Protein AF-E3CDU6-F1 (afdb_monomer)

pLDDT: mean 85.95, std 11.94, range [47.31, 96.94]

Nearest PDB structures (foldseek):
  6kwh-assembly1_A  TM=4.890E-01  e=4.287E+00  Trichoderma reesei RUT C-30
  6kwg-assembly1_A  TM=4.866E-01  e=7.243E+00  Trichoderma reesei RUT C-30
  8yjj-assembly1_A  TM=4.357E-01  e=7.733E+00  Trichoderma longibrachiatum

Solvent-accessible surface area (backbone atoms only — not comparable to full-atom values): 7888 Å² total; per-residue (Å²): 133,85,73,92,48,78,54,43,48,64,50,100,85,67,52,40,29,28,47,51,78,45,59,50,35,49,82,78,54,45,86,42,75,50,75,52,71,44,47,45,52,100,85,68,46,69,46,90,45,70,63,57,34,37,54,49,52,51,52,51,51,52,53,48,50,53,37,36,56,52,27,60,71,61,35,72,84,39,72,37,32,37,36,56,47,39,64,75,48,49,50,58,51,49,58,73,74,47,57,71,68,60,42,61,71,47,44,64,57,54,48,53,50,35,75,76,39,29,83,43,31,53,71,71,69,49,72,65,60,53,51,54,54,64,75,72,110

Sequence (137 aa):
MSKKYKCVSRNKKGKIYYEVEFSVDPSTGDRKRFRVKSYKDQFGIDFKTEKQAFDEVCRIRTEYNAKISSASANRPQLDIPFSKFMEDVYLPYYKKTVQPVTYQTAYPQYKTFIEVFADKKLSEINVRECEDFRLSL

Structure (mmCIF, N/CA/C/O backbone):
data_AF-E3CDU6-F1
#
_entry.id   AF-E3CDU6-F1
#
loop_
_atom_site.group_PDB
_atom_site.id
_atom_site.type_symbol
_atom_site.label_atom_id
_atom_site.label_alt_id
_atom_site.label_comp_id
_atom_site.label_asym_id
_atom_site.label_entity_id
_atom_site.label_seq_id
_atom_site.pdbx_PDB_ins_code
_atom_site.Cartn_x
_atom_site.Cartn_y
_atom_site.Cartn_z
_atom_site.occupancy
_atom_site.B_iso_or_equiv
_atom_site.auth_seq_id
_atom_site.auth_comp_id
_atom_site.auth_asym_id
_atom_site.auth_atom_id
_atom_site.pdbx_PDB_model_num
ATOM 1 N N . MET A 1 1 ? -28.255 13.575 18.560 1.00 48.78 1 MET A N 1
ATOM 2 C CA . MET A 1 1 ? -27.210 13.523 19.607 1.00 48.78 1 MET A CA 1
ATOM 3 C C . MET A 1 1 ? -25.874 13.211 18.953 1.00 48.78 1 MET A C 1
ATOM 5 O O . MET A 1 1 ? -25.779 12.199 18.268 1.00 48.78 1 MET A O 1
ATOM 9 N N . SER A 1 2 ? -24.875 14.081 19.110 1.00 59.41 2 SER A N 1
ATOM 10 C CA . SER A 1 2 ? -23.513 13.816 18.627 1.00 59.41 2 SER A CA 1
ATOM 11 C C . SER A 1 2 ? -22.863 12.731 19.491 1.00 59.41 2 SER A C 1
ATOM 13 O O . SER A 1 2 ? -22.956 12.784 20.718 1.00 59.41 2 SER A O 1
ATOM 15 N N . LYS A 1 3 ? -22.238 11.723 18.872 1.00 72.56 3 LYS A N 1
ATOM 16 C CA . LYS A 1 3 ? -21.470 10.709 19.610 1.00 72.56 3 LYS A CA 1
ATOM 17 C C . LYS A 1 3 ? -20.177 11.355 20.107 1.00 72.56 3 LYS A C 1
ATOM 19 O O . LYS A 1 3 ? -19.394 11.835 19.295 1.00 72.56 3 LYS A O 1
ATOM 24 N N . LYS A 1 4 ? -19.934 11.322 21.421 1.00 84.56 4 LYS A N 1
ATOM 25 C CA . LY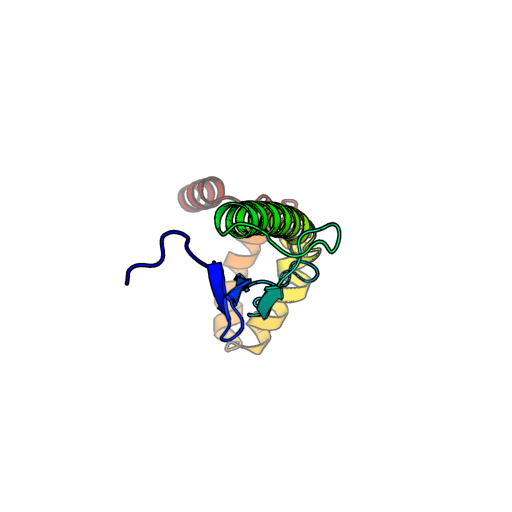S A 1 4 ? -18.715 11.886 22.030 1.00 84.56 4 LYS A CA 1
ATOM 26 C C . LYS A 1 4 ? -17.440 11.166 21.572 1.00 84.56 4 LYS A C 1
ATOM 28 O O . LYS A 1 4 ? -16.416 11.809 21.380 1.00 84.56 4 LYS A O 1
ATOM 33 N N . TYR A 1 5 ? -17.516 9.848 21.370 1.00 87.38 5 TYR A N 1
ATOM 34 C CA . TYR A 1 5 ? -16.390 9.013 20.950 1.00 87.38 5 TYR A CA 1
ATOM 35 C C . TYR A 1 5 ? -16.680 8.334 19.607 1.00 87.38 5 TYR A C 1
ATOM 37 O O . TYR A 1 5 ? -17.708 7.673 19.427 1.00 87.38 5 TYR A O 1
ATOM 45 N N . LYS A 1 6 ? -15.759 8.487 18.647 1.00 87.31 6 LYS A N 1
ATOM 46 C CA . LYS A 1 6 ? -15.837 7.823 17.337 1.00 87.31 6 LYS A CA 1
ATOM 47 C C . LYS A 1 6 ? -15.715 6.307 17.523 1.00 87.31 6 LYS A C 1
ATOM 49 O O . LYS A 1 6 ? -14.956 5.859 18.373 1.00 87.31 6 LYS A O 1
ATOM 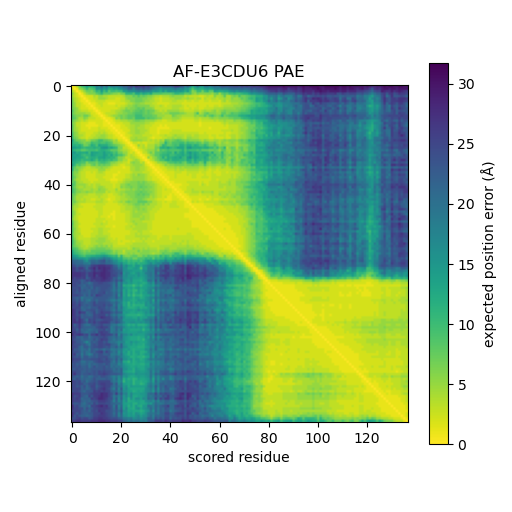54 N N . CYS A 1 7 ? -16.430 5.527 16.710 1.00 89.25 7 CYS A N 1
ATOM 55 C CA . CYS A 1 7 ? -16.412 4.055 16.743 1.00 89.25 7 CYS A CA 1
ATOM 56 C C . CYS A 1 7 ? -16.964 3.413 18.029 1.00 89.25 7 CYS A C 1
ATOM 58 O O . CYS A 1 7 ? -16.921 2.195 18.144 1.00 89.25 7 CYS A O 1
ATOM 60 N N . VAL A 1 8 ? -17.525 4.188 18.961 1.00 92.88 8 VAL A N 1
ATOM 61 C CA . VAL A 1 8 ? -18.162 3.676 20.183 1.00 92.88 8 VAL A CA 1
ATOM 62 C C . VAL A 1 8 ? -19.667 3.892 20.104 1.00 92.88 8 VAL A C 1
ATOM 64 O O . VAL A 1 8 ? -20.147 4.892 19.563 1.00 92.88 8 VAL A O 1
ATOM 67 N N . SER A 1 9 ? -20.453 2.926 20.571 1.00 91.75 9 SER A N 1
ATOM 68 C CA . SER A 1 9 ? -21.918 2.992 20.566 1.00 91.75 9 SER A CA 1
ATOM 69 C C . SER A 1 9 ? -22.524 2.147 21.686 1.00 91.75 9 SER A C 1
ATOM 71 O O . SER A 1 9 ? -21.867 1.282 22.257 1.00 91.75 9 SER A O 1
ATOM 73 N N . ARG A 1 10 ? -23.798 2.399 22.006 1.00 91.62 10 ARG A N 1
ATOM 74 C CA . ARG A 1 10 ? -24.581 1.580 22.942 1.00 91.62 10 ARG A CA 1
ATOM 75 C C . ARG A 1 10 ? -25.625 0.769 22.193 1.00 91.62 10 ARG A C 1
ATOM 77 O O . ARG A 1 10 ? -26.176 1.228 21.194 1.00 91.62 10 ARG A O 1
ATOM 84 N N . ASN A 1 11 ? -25.874 -0.455 22.644 1.00 90.38 11 ASN A N 1
ATOM 85 C CA . ASN A 1 11 ? -26.967 -1.268 22.118 1.00 90.38 11 ASN A CA 1
ATOM 86 C C . ASN A 1 11 ? -28.305 -0.888 22.783 1.00 90.38 11 ASN A C 1
ATOM 88 O O . ASN A 1 11 ? -28.345 -0.103 23.729 1.00 90.38 11 ASN A O 1
ATOM 92 N N . LYS A 1 12 ? -29.407 -1.499 22.327 1.00 88.00 12 LYS A N 1
ATOM 93 C CA . LYS A 1 12 ? -30.751 -1.289 22.902 1.00 88.00 12 LYS A CA 1
ATOM 94 C C . LYS A 1 12 ? -30.854 -1.657 24.394 1.00 88.00 12 LYS A C 1
ATOM 96 O O . LYS A 1 12 ? -31.729 -1.152 25.077 1.00 88.00 12 LYS A O 1
ATOM 101 N N . LYS A 1 13 ? -29.958 -2.517 24.897 1.00 88.06 13 LYS A N 1
ATOM 102 C CA . LYS A 1 13 ? -29.864 -2.940 26.307 1.00 88.06 13 LYS A CA 1
ATOM 103 C C . LYS A 1 13 ? -28.904 -2.062 27.133 1.00 88.06 13 LYS A C 1
ATOM 105 O O . LYS A 1 13 ? -28.545 -2.436 28.241 1.00 88.06 13 LYS A O 1
ATOM 110 N N . GLY A 1 14 ? -28.417 -0.948 26.580 1.00 86.44 14 GLY A N 1
ATOM 111 C CA . GLY A 1 14 ? -27.480 -0.039 27.245 1.00 86.44 14 GLY A CA 1
ATOM 112 C C . GLY A 1 14 ? -26.022 -0.511 27.309 1.00 86.44 14 GLY A C 1
ATOM 113 O O . GLY A 1 14 ? -25.177 0.246 27.781 1.00 86.44 14 GLY A O 1
ATOM 114 N N . LYS A 1 15 ? -25.687 -1.708 26.801 1.00 91.19 15 LYS A N 1
ATOM 115 C CA . LYS A 1 15 ? -24.301 -2.200 26.767 1.00 91.19 15 LYS A CA 1
ATOM 116 C C . LYS A 1 15 ? -23.470 -1.427 25.747 1.00 91.19 15 LYS A C 1
ATOM 118 O O . LYS A 1 15 ? -23.889 -1.258 24.597 1.00 91.19 15 LYS A O 1
ATOM 123 N N . ILE A 1 16 ? -22.286 -1.006 26.176 1.00 93.38 16 ILE A N 1
ATOM 124 C CA . ILE A 1 16 ? -21.309 -0.270 25.373 1.00 93.38 16 ILE A CA 1
ATOM 125 C C . ILE A 1 16 ? -20.534 -1.262 24.499 1.00 93.38 16 ILE A C 1
ATOM 127 O O . ILE A 1 16 ? -20.179 -2.350 24.946 1.00 93.38 16 ILE A O 1
ATOM 131 N N . TYR A 1 17 ? -20.291 -0.891 23.248 1.00 94.12 17 TYR A N 1
ATOM 132 C CA . TYR A 1 17 ? -19.437 -1.628 22.326 1.00 94.12 17 TYR A CA 1
ATOM 133 C C . TYR A 1 17 ? -18.626 -0.673 21.468 1.00 94.12 17 TYR A C 1
ATOM 135 O O . TYR A 1 17 ? -19.033 0.472 21.236 1.00 94.12 17 TYR A O 1
ATOM 143 N N . TYR A 1 18 ? -17.509 -1.176 20.958 1.00 94.12 18 TYR A N 1
ATOM 144 C CA . TYR A 1 18 ? -16.801 -0.529 19.870 1.00 94.12 18 TYR A CA 1
ATOM 145 C C . TYR A 1 18 ? -16.993 -1.285 18.561 1.00 94.12 18 TYR A C 1
ATOM 147 O O . TYR A 1 18 ? -17.284 -2.484 18.536 1.00 94.12 18 TYR A O 1
ATOM 155 N N . GLU A 1 19 ? -16.828 -0.558 17.465 1.00 93.75 19 GLU A N 1
ATOM 156 C CA . GLU A 1 19 ? -16.914 -1.097 16.124 1.00 93.75 19 GLU A CA 1
ATOM 157 C C . GLU A 1 19 ? -15.998 -0.327 15.172 1.00 93.75 19 GLU A C 1
ATOM 159 O O . GLU A 1 19 ? -16.149 0.882 14.970 1.00 93.75 19 GLU A O 1
ATOM 164 N N . VAL A 1 20 ? -15.019 -1.034 14.613 1.00 92.69 20 VAL A N 1
ATOM 165 C CA . VAL A 1 20 ? -13.966 -0.473 13.762 1.00 92.69 20 VAL A CA 1
ATOM 166 C C . VAL A 1 20 ? -13.827 -1.285 12.484 1.00 92.69 20 VAL A C 1
ATOM 168 O O . VAL A 1 20 ? -14.001 -2.501 12.488 1.00 92.69 20 VAL A O 1
ATOM 171 N N . GLU A 1 21 ? -13.518 -0.605 11.387 1.00 90.44 21 GLU A N 1
ATOM 172 C CA . GLU A 1 21 ? -13.278 -1.222 10.086 1.00 90.44 21 GLU A CA 1
ATOM 173 C C . GLU A 1 21 ? -11.807 -1.080 9.708 1.00 90.44 21 GLU A C 1
ATOM 175 O O . GLU A 1 21 ? -11.200 -0.022 9.888 1.00 90.44 21 GLU A O 1
ATOM 180 N N . PHE A 1 22 ? -11.262 -2.160 9.166 1.00 88.69 22 PHE A N 1
ATOM 181 C CA . PHE A 1 22 ? -9.890 -2.296 8.703 1.00 88.69 22 PHE A CA 1
ATOM 182 C C . PHE A 1 22 ? -9.906 -2.709 7.230 1.00 88.69 22 PHE A C 1
ATOM 184 O O . PHE A 1 22 ? -10.844 -3.373 6.798 1.00 88.69 22 PHE A O 1
ATOM 191 N N . SER A 1 23 ? -8.923 -2.271 6.437 1.00 77.31 23 SER A N 1
ATOM 192 C CA . SER A 1 23 ? -8.932 -2.426 4.964 1.00 77.31 23 SER A CA 1
ATOM 193 C C . SER A 1 23 ? -7.861 -3.363 4.408 1.00 77.31 23 SER A C 1
ATOM 195 O O . SER A 1 23 ? -7.839 -3.614 3.203 1.00 77.31 23 SER A O 1
ATOM 197 N N . VAL A 1 24 ? -6.966 -3.845 5.264 1.00 78.00 24 VAL A N 1
ATOM 198 C CA . VAL A 1 24 ? -5.842 -4.711 4.908 1.00 78.00 24 VAL A CA 1
ATOM 199 C C . VAL A 1 24 ? -5.793 -5.879 5.885 1.00 78.00 24 VAL A C 1
ATOM 201 O O . VAL A 1 24 ? -5.938 -5.683 7.091 1.00 78.00 24 VAL A O 1
ATOM 204 N N . ASP A 1 25 ? -5.600 -7.090 5.388 1.00 73.88 25 ASP A N 1
ATOM 205 C CA . ASP A 1 25 ? -5.393 -8.247 6.246 1.00 73.88 25 ASP A CA 1
ATOM 206 C C . ASP A 1 25 ? -4.002 -8.148 6.903 1.00 73.88 25 ASP A C 1
ATOM 208 O O . ASP A 1 25 ? -3.005 -8.074 6.183 1.00 73.88 25 ASP A O 1
ATOM 212 N N . PRO A 1 26 ? -3.896 -8.110 8.242 1.00 66.12 26 PRO A N 1
ATOM 213 C CA . PRO A 1 26 ? -2.614 -7.956 8.918 1.00 66.12 26 PRO A CA 1
ATOM 214 C C . PRO A 1 26 ? -1.730 -9.211 8.842 1.00 66.12 26 PRO A C 1
ATOM 216 O O . PRO A 1 26 ? -0.562 -9.118 9.198 1.00 66.12 26 PRO A O 1
ATOM 219 N N . SER A 1 27 ? -2.244 -10.367 8.406 1.00 66.19 27 SER A N 1
ATOM 220 C CA . SER A 1 27 ? -1.448 -11.592 8.237 1.00 66.19 27 SER A CA 1
ATOM 221 C C . SER A 1 27 ? -0.914 -11.758 6.813 1.00 66.19 27 SER A C 1
ATOM 223 O O . SER A 1 27 ? 0.221 -12.188 6.640 1.00 66.19 27 SER A O 1
ATOM 225 N N . THR A 1 28 ? -1.710 -11.407 5.798 1.00 64.44 28 THR A N 1
ATOM 226 C CA . THR A 1 28 ? -1.341 -11.581 4.375 1.00 64.44 28 THR A CA 1
ATOM 227 C C . THR A 1 28 ? -0.891 -10.273 3.715 1.00 64.44 28 THR A C 1
ATOM 229 O O . THR A 1 28 ? -0.204 -10.279 2.700 1.00 64.44 28 THR A O 1
ATOM 232 N N . GLY A 1 29 ? -1.276 -9.122 4.270 1.00 62.00 29 GLY A N 1
ATOM 233 C CA . GLY A 1 29 ? -1.042 -7.809 3.666 1.00 62.00 29 GLY A CA 1
ATOM 234 C C . GLY A 1 29 ? -1.960 -7.498 2.478 1.00 62.00 29 GLY A C 1
ATOM 235 O O . GLY A 1 29 ? -1.784 -6.457 1.836 1.00 62.00 29 GLY A O 1
ATOM 236 N N . ASP A 1 30 ? -2.930 -8.363 2.178 1.00 67.12 30 ASP A N 1
ATOM 237 C CA . ASP A 1 30 ? -3.895 -8.189 1.093 1.00 67.12 30 ASP A CA 1
ATOM 238 C C . ASP A 1 30 ? -4.968 -7.160 1.445 1.00 67.12 30 ASP A C 1
ATOM 240 O O . ASP A 1 30 ? -5.386 -7.019 2.595 1.00 67.12 30 ASP A O 1
ATOM 244 N N . ARG A 1 31 ? -5.465 -6.436 0.438 1.00 71.12 31 ARG A N 1
ATOM 245 C CA . ARG A 1 31 ? -6.532 -5.440 0.616 1.00 71.12 31 ARG A CA 1
ATOM 246 C C . ARG A 1 31 ? -7.880 -6.131 0.823 1.00 71.12 31 ARG A C 1
ATOM 248 O O . ARG A 1 31 ? -8.655 -6.295 -0.116 1.00 71.12 31 ARG A O 1
ATOM 255 N N . LYS A 1 32 ? -8.170 -6.512 2.066 1.00 78.56 32 LYS A N 1
ATOM 256 C CA . LYS A 1 32 ? -9.442 -7.102 2.488 1.00 78.56 32 LYS A CA 1
ATOM 257 C C . LYS A 1 32 ? -10.076 -6.253 3.580 1.00 78.56 32 LYS A C 1
ATOM 259 O O . LYS A 1 32 ? -9.480 -6.023 4.630 1.00 78.56 32 LYS A O 1
ATOM 264 N N . ARG A 1 33 ? -11.306 -5.793 3.337 1.00 80.69 33 ARG A N 1
ATOM 265 C CA . ARG A 1 33 ? -12.071 -5.046 4.339 1.00 80.69 33 ARG A CA 1
ATOM 266 C C . ARG A 1 33 ? -12.724 -6.002 5.327 1.00 80.69 33 ARG A C 1
ATOM 268 O O . ARG A 1 33 ? -13.442 -6.910 4.915 1.00 80.69 33 ARG A O 1
ATOM 275 N N . PHE A 1 34 ? -12.514 -5.774 6.616 1.00 83.88 34 PHE A N 1
ATOM 276 C CA . PHE A 1 34 ? -13.205 -6.499 7.676 1.00 83.88 34 PHE A CA 1
ATOM 277 C C . PHE A 1 34 ? -13.550 -5.570 8.837 1.00 83.88 34 PHE A C 1
ATOM 279 O O . PHE A 1 34 ? -12.909 -4.541 9.060 1.00 83.88 34 PHE A O 1
ATOM 286 N N . ARG A 1 35 ? -14.603 -5.933 9.569 1.00 89.62 35 ARG A N 1
ATOM 287 C CA . ARG A 1 35 ? -15.153 -5.147 10.673 1.00 89.62 35 ARG A CA 1
ATOM 288 C C . ARG A 1 35 ? -14.976 -5.910 11.972 1.00 89.62 35 ARG A C 1
ATOM 290 O O . ARG A 1 35 ? -15.371 -7.069 12.067 1.00 89.62 35 ARG A O 1
ATOM 297 N N . VAL A 1 36 ? -14.408 -5.249 12.970 1.00 90.62 36 VAL A N 1
ATOM 298 C CA . VAL A 1 36 ? -14.232 -5.791 14.316 1.00 90.62 36 VAL A CA 1
ATOM 299 C C . VAL A 1 36 ? -15.222 -5.102 15.234 1.00 90.62 36 VAL A C 1
ATOM 301 O O . VAL A 1 36 ? -15.251 -3.873 15.330 1.00 90.62 36 VAL A O 1
ATOM 304 N N . LYS A 1 37 ? -16.035 -5.909 15.911 1.00 93.94 37 LYS A N 1
ATOM 305 C CA . LYS A 1 37 ? -17.022 -5.458 16.884 1.00 93.94 37 LYS A CA 1
ATOM 306 C C . LYS A 1 37 ? -16.858 -6.254 18.168 1.00 93.94 37 LYS A C 1
ATOM 308 O O . LYS A 1 37 ? -16.905 -7.480 18.128 1.00 93.94 37 LYS A O 1
ATOM 313 N N . SER A 1 38 ? -16.730 -5.567 19.298 1.00 93.06 38 SER A N 1
ATOM 314 C CA . SER A 1 38 ? -16.675 -6.217 20.608 1.00 93.06 38 SER A CA 1
ATOM 315 C C . SER A 1 38 ? -17.359 -5.380 21.683 1.00 93.06 38 SER A C 1
ATOM 317 O O . SER A 1 38 ? -17.384 -4.149 21.640 1.00 93.06 38 SER A O 1
ATOM 319 N N . TYR A 1 39 ? -17.909 -6.088 22.663 1.00 93.44 39 TYR A N 1
ATOM 320 C CA . TYR A 1 39 ? -18.474 -5.543 23.900 1.00 93.44 39 TYR A CA 1
ATOM 321 C C . TYR A 1 39 ? -17.481 -5.616 25.068 1.00 93.44 39 TYR A C 1
ATOM 323 O O . TYR A 1 39 ? -17.798 -5.178 26.173 1.00 93.44 39 TYR A O 1
ATOM 331 N N . LYS A 1 40 ? -16.313 -6.215 24.815 1.00 93.38 40 LYS A N 1
ATOM 332 C CA . LYS A 1 40 ? -15.321 -6.608 25.806 1.00 93.38 40 LYS A CA 1
ATOM 333 C C . LYS A 1 40 ? -13.950 -6.042 25.467 1.00 93.38 40 LYS A C 1
ATOM 335 O O . LYS A 1 40 ? -13.628 -5.884 24.284 1.00 93.38 40 LYS A O 1
ATOM 340 N N . ASP A 1 41 ? -13.172 -5.780 26.506 1.00 90.50 41 ASP A N 1
ATOM 341 C CA . ASP A 1 41 ? -11.755 -5.445 26.409 1.00 90.50 41 ASP A CA 1
ATOM 342 C C . ASP A 1 41 ? -10.881 -6.683 26.121 1.00 90.50 41 ASP A C 1
ATOM 344 O O . ASP A 1 41 ? -11.376 -7.808 25.989 1.00 90.50 41 ASP A O 1
ATOM 348 N N . GLN A 1 42 ? -9.565 -6.472 26.044 1.00 88.31 42 GLN A N 1
ATOM 349 C CA . GLN A 1 42 ? -8.559 -7.523 25.857 1.00 88.31 42 GLN A CA 1
ATOM 350 C C . GLN A 1 42 ? -8.577 -8.636 26.916 1.00 88.31 42 GLN A C 1
ATOM 352 O O . GLN A 1 42 ? -8.082 -9.727 26.649 1.00 88.31 42 GLN A O 1
ATOM 357 N N . PHE A 1 43 ? -9.137 -8.378 28.101 1.00 89.75 43 PHE A N 1
ATOM 358 C CA . PHE A 1 43 ? -9.234 -9.335 29.205 1.00 89.75 43 PHE A CA 1
ATOM 359 C C . PHE A 1 43 ? -10.613 -10.011 29.279 1.00 89.75 43 PHE A C 1
ATOM 361 O O . PHE A 1 43 ? -10.867 -10.813 30.176 1.00 89.75 43 PHE A O 1
ATOM 368 N N . GLY A 1 44 ? -11.522 -9.705 28.348 1.00 89.81 44 GLY A N 1
ATOM 369 C CA . GLY A 1 44 ? -12.871 -10.269 28.306 1.00 89.81 44 GLY A CA 1
ATOM 370 C C . GLY A 1 44 ? -13.888 -9.558 29.209 1.00 89.81 44 GLY A C 1
ATOM 371 O O . GLY A 1 44 ? -15.013 -10.053 29.376 1.00 89.81 44 GLY A O 1
ATOM 372 N N . ILE A 1 45 ? -13.537 -8.400 29.769 1.00 91.00 45 ILE A N 1
ATOM 373 C CA . ILE A 1 45 ? -14.371 -7.620 30.687 1.00 91.00 45 ILE A CA 1
ATOM 374 C C . ILE A 1 45 ? -15.279 -6.679 29.889 1.00 91.00 45 ILE A C 1
ATOM 376 O O . ILE A 1 45 ? -14.844 -6.020 28.946 1.00 91.00 45 ILE A O 1
ATOM 380 N N . ASP A 1 46 ? -16.560 -6.611 30.266 1.00 91.94 46 ASP A N 1
ATOM 381 C CA . ASP A 1 46 ? -17.532 -5.702 29.646 1.00 91.94 46 ASP A CA 1
ATOM 382 C C . ASP A 1 46 ? -17.178 -4.228 29.950 1.00 91.94 46 ASP A C 1
ATOM 384 O O . ASP A 1 46 ? -16.843 -3.867 31.083 1.00 91.94 46 ASP A O 1
ATOM 388 N N . PHE A 1 47 ? -17.316 -3.345 28.955 1.00 93.25 47 PHE A N 1
ATOM 389 C CA . PHE A 1 47 ? -17.023 -1.918 29.126 1.00 93.25 47 PHE A CA 1
ATOM 390 C C . PHE A 1 47 ? -17.991 -1.228 30.094 1.00 93.25 47 PHE A C 1
ATOM 392 O O . PHE A 1 47 ? -19.209 -1.254 29.903 1.00 93.25 47 PHE A O 1
ATOM 399 N N . LYS A 1 48 ? -17.441 -0.515 31.085 1.00 91.12 48 LYS A N 1
ATOM 400 C CA . LYS A 1 48 ? -18.224 0.301 32.030 1.00 91.12 48 LYS A CA 1
ATOM 401 C C . LYS A 1 48 ? -18.440 1.724 31.523 1.00 91.12 48 LYS A C 1
ATOM 403 O O . LYS A 1 48 ? -19.438 2.357 31.856 1.00 91.12 48 LYS A O 1
ATOM 408 N N . THR A 1 49 ? -17.506 2.237 30.722 1.00 92.38 49 THR A N 1
ATOM 409 C CA . THR A 1 49 ? -17.553 3.606 30.192 1.00 92.38 49 THR A CA 1
ATOM 410 C C . THR A 1 49 ? -17.244 3.648 28.700 1.00 92.38 49 THR A C 1
ATOM 412 O O . THR A 1 49 ? -16.534 2.800 28.164 1.00 92.38 49 THR A O 1
ATOM 415 N N . GLU A 1 50 ? -17.759 4.670 28.014 1.00 90.94 50 GLU A N 1
ATOM 416 C CA . GLU A 1 50 ? -17.483 4.877 26.585 1.00 90.94 50 GLU A CA 1
ATOM 417 C C . GLU A 1 50 ? -16.015 5.228 26.334 1.00 90.94 50 GLU A C 1
ATOM 419 O O . GLU A 1 50 ? -15.476 4.874 25.289 1.00 90.94 50 GLU A O 1
ATOM 424 N N . LYS A 1 51 ? -15.359 5.862 27.316 1.00 92.75 51 LYS A N 1
ATOM 425 C CA . LYS A 1 51 ? -13.923 6.138 27.279 1.00 92.75 51 LYS A CA 1
ATOM 426 C C . LYS A 1 51 ? -13.114 4.840 27.237 1.00 92.75 51 LYS A C 1
ATOM 428 O O . LYS A 1 51 ? -12.263 4.716 26.375 1.00 92.75 51 LYS A O 1
ATOM 433 N N . GLN A 1 52 ? -13.436 3.851 28.077 1.00 92.38 52 GLN A N 1
ATOM 434 C CA . GLN A 1 52 ? -12.758 2.545 28.049 1.00 92.38 52 GLN A CA 1
ATOM 435 C C . GLN A 1 52 ? -12.888 1.852 26.689 1.00 92.38 52 GLN A C 1
ATOM 437 O O . GLN A 1 52 ? -11.908 1.340 26.161 1.00 92.38 52 GLN A O 1
ATOM 442 N N . ALA A 1 53 ? -14.083 1.878 26.093 1.00 93.75 53 ALA A N 1
ATOM 443 C CA . ALA A 1 53 ? -14.284 1.325 24.756 1.00 93.75 53 ALA A CA 1
ATOM 444 C C . ALA A 1 53 ? -13.482 2.089 23.686 1.00 93.75 53 ALA A C 1
ATOM 446 O O . ALA A 1 53 ? -12.998 1.487 22.732 1.00 93.75 53 ALA A O 1
ATOM 447 N N . PHE A 1 54 ? -13.329 3.408 23.832 1.00 93.38 54 PHE A N 1
ATOM 448 C CA . PHE A 1 54 ? -12.527 4.228 22.925 1.00 93.38 54 PHE A CA 1
ATOM 449 C C . PHE A 1 54 ? -11.018 3.995 23.089 1.00 93.38 54 PHE A C 1
ATOM 451 O O . PHE A 1 54 ? -10.311 3.870 22.091 1.00 93.38 54 PHE A O 1
ATOM 458 N N . ASP A 1 55 ? -10.530 3.891 24.323 1.00 93.06 55 ASP A N 1
ATOM 459 C CA . ASP A 1 55 ? -9.129 3.580 24.619 1.00 93.06 55 ASP A CA 1
ATOM 460 C C . ASP A 1 55 ? -8.757 2.207 24.024 1.00 93.06 55 ASP A C 1
ATOM 462 O O . ASP A 1 55 ? -7.697 2.051 23.414 1.00 93.06 55 ASP A O 1
ATOM 466 N N . GLU A 1 56 ? -9.684 1.246 24.072 1.00 93.50 56 GLU A N 1
ATOM 467 C CA . GLU A 1 56 ? -9.519 -0.063 23.439 1.00 93.50 56 GLU A CA 1
ATOM 468 C C . GLU A 1 56 ? -9.481 0.013 21.903 1.00 93.50 56 GLU A C 1
ATOM 470 O O . GLU A 1 56 ? -8.666 -0.651 21.262 1.00 93.50 56 GLU A O 1
ATOM 475 N N . VAL A 1 57 ? -10.291 0.881 21.286 1.00 93.25 57 VAL A N 1
ATOM 476 C CA . VAL A 1 57 ? -10.196 1.170 19.842 1.00 93.25 57 VAL A CA 1
ATOM 477 C C . VAL A 1 57 ? -8.817 1.709 19.472 1.00 93.25 57 VAL A C 1
ATOM 479 O O . VAL A 1 57 ? -8.257 1.307 18.449 1.00 93.25 57 VAL A O 1
ATOM 482 N N . CYS A 1 58 ? -8.267 2.617 20.279 1.00 92.06 58 CYS A N 1
ATOM 483 C CA . CYS A 1 58 ? -6.927 3.156 20.066 1.00 92.06 58 CYS A CA 1
ATOM 484 C C . CYS A 1 58 ? -5.867 2.053 20.168 1.00 92.06 58 CYS A C 1
ATOM 486 O O . CYS A 1 58 ? -5.039 1.940 19.266 1.00 92.06 58 CYS A O 1
ATOM 488 N N . ARG A 1 59 ? -5.943 1.191 21.193 1.00 93.56 59 ARG A N 1
ATOM 489 C CA . ARG A 1 59 ? -5.046 0.035 21.363 1.00 93.56 59 ARG A CA 1
ATOM 490 C C . ARG A 1 59 ? -5.059 -0.876 20.135 1.00 93.56 59 ARG A C 1
ATOM 492 O O . ARG A 1 59 ? -4.005 -1.144 19.564 1.00 93.56 59 ARG A O 1
ATOM 499 N N . ILE A 1 60 ? -6.247 -1.287 19.685 1.00 92.06 60 ILE A N 1
ATOM 500 C CA . ILE A 1 60 ? -6.409 -2.197 18.540 1.00 92.06 60 ILE A CA 1
ATOM 501 C C . ILE A 1 60 ? -5.893 -1.559 17.251 1.00 92.06 60 ILE A C 1
ATOM 503 O O . ILE A 1 60 ? -5.266 -2.240 16.448 1.00 92.06 60 ILE A O 1
ATOM 507 N N . ARG A 1 61 ? -6.113 -0.256 17.040 1.00 90.25 61 ARG A N 1
ATOM 508 C CA . ARG A 1 61 ? -5.553 0.451 15.877 1.00 90.25 61 ARG A CA 1
ATOM 509 C C . ARG A 1 61 ? -4.033 0.479 15.896 1.00 90.25 61 ARG A C 1
ATOM 511 O O . ARG A 1 61 ? -3.426 0.253 14.855 1.00 90.25 61 ARG A O 1
ATOM 518 N N . THR A 1 62 ? -3.429 0.745 17.048 1.00 87.56 62 THR A N 1
ATOM 519 C CA . THR A 1 62 ? -1.970 0.735 17.192 1.00 87.56 62 THR A CA 1
ATOM 520 C C . THR A 1 62 ? -1.409 -0.660 16.933 1.00 87.56 62 THR A C 1
ATOM 522 O O . THR A 1 62 ? -0.479 -0.800 16.145 1.00 87.56 62 THR A O 1
ATOM 525 N N . GLU A 1 63 ? -2.010 -1.698 17.521 1.00 87.44 63 GLU A N 1
ATOM 526 C CA . GLU A 1 63 ? -1.602 -3.091 17.314 1.00 87.44 63 GLU A CA 1
ATOM 527 C C . GLU A 1 63 ? -1.761 -3.517 15.847 1.00 87.44 63 GLU A C 1
ATOM 529 O O . GLU A 1 63 ? -0.865 -4.123 15.265 1.00 87.44 63 GLU A O 1
ATOM 534 N N . TYR A 1 64 ? -2.880 -3.154 15.221 1.00 86.69 64 TYR A N 1
ATOM 535 C CA . TYR A 1 64 ? -3.141 -3.414 13.811 1.00 86.69 64 TYR A CA 1
ATOM 536 C C . TYR A 1 64 ? -2.133 -2.709 12.900 1.00 86.69 64 TYR A C 1
ATOM 538 O O . TYR A 1 64 ? -1.578 -3.341 12.007 1.00 86.69 64 TYR A O 1
ATOM 546 N N . ASN A 1 65 ? -1.845 -1.428 13.143 1.00 82.12 65 ASN A N 1
ATOM 547 C CA . ASN A 1 65 ? -0.854 -0.685 12.369 1.00 82.12 65 ASN A CA 1
ATOM 548 C C . ASN A 1 65 ? 0.550 -1.273 12.544 1.00 82.12 65 ASN A C 1
ATOM 550 O O . ASN A 1 65 ? 1.266 -1.406 11.561 1.00 82.12 65 ASN A O 1
ATOM 554 N N . ALA A 1 66 ? 0.926 -1.684 13.759 1.00 80.69 66 ALA A N 1
ATOM 555 C CA . ALA A 1 66 ? 2.198 -2.361 14.001 1.00 80.69 66 ALA A CA 1
ATOM 556 C C . ALA A 1 66 ? 2.290 -3.692 13.235 1.00 80.69 66 ALA A C 1
ATOM 558 O O . ALA A 1 66 ? 3.315 -3.964 12.611 1.00 80.69 66 ALA A O 1
ATOM 559 N N . LYS A 1 67 ? 1.205 -4.484 13.219 1.00 79.12 67 LYS A N 1
ATOM 560 C CA . LYS A 1 67 ? 1.115 -5.726 12.435 1.00 7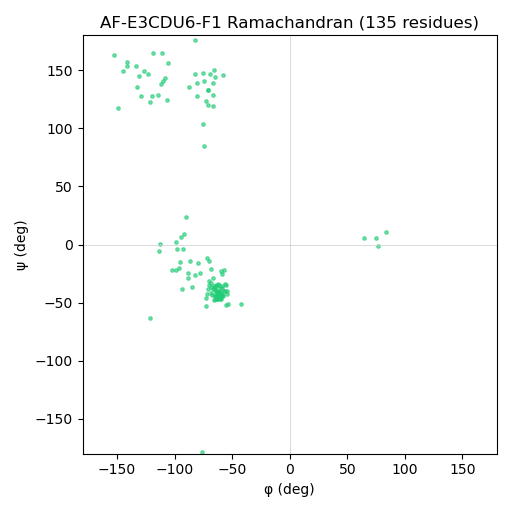9.12 67 LYS A CA 1
ATOM 561 C C . LYS A 1 67 ? 1.147 -5.478 10.933 1.00 79.12 67 LYS A C 1
ATOM 563 O O . LYS A 1 67 ? 1.765 -6.250 10.224 1.00 79.12 67 LYS A O 1
ATOM 568 N N . ILE A 1 68 ? 0.522 -4.413 10.432 1.00 75.00 68 ILE A N 1
ATOM 569 C CA . ILE A 1 68 ? 0.647 -4.042 9.018 1.00 75.00 68 ILE A CA 1
ATOM 570 C C 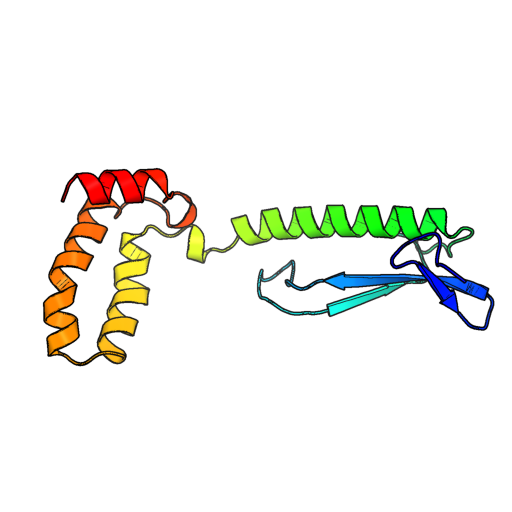. ILE A 1 68 ? 2.071 -3.641 8.692 1.00 75.00 68 ILE A C 1
ATOM 572 O O . ILE A 1 68 ? 2.591 -4.096 7.683 1.00 75.00 68 ILE A O 1
ATOM 576 N N . SER A 1 69 ? 2.7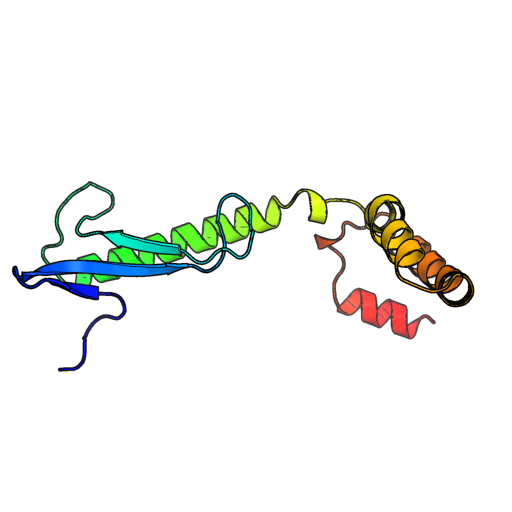04 -2.805 9.511 1.00 65.69 69 SER A N 1
ATOM 577 C CA . SER A 1 69 ? 4.084 -2.397 9.270 1.00 65.69 69 SER A CA 1
ATOM 578 C C . SER A 1 69 ? 5.001 -3.620 9.213 1.00 65.69 69 SER A C 1
ATOM 580 O O . SER A 1 69 ? 5.765 -3.754 8.260 1.00 65.69 69 SER A O 1
ATOM 582 N N . SER A 1 70 ? 4.852 -4.575 10.137 1.00 62.09 70 SER A N 1
ATOM 583 C CA . SER A 1 70 ? 5.631 -5.818 10.109 1.00 62.09 70 SER A CA 1
ATOM 584 C C . SER A 1 70 ? 5.232 -6.773 8.978 1.00 62.09 70 SER A C 1
ATOM 586 O O . SER A 1 70 ? 6.105 -7.357 8.351 1.00 62.09 70 SER A O 1
ATOM 588 N N . ALA A 1 71 ? 3.949 -6.914 8.645 1.00 57.19 71 ALA A N 1
ATOM 589 C CA . ALA A 1 71 ? 3.485 -7.749 7.533 1.00 57.19 71 ALA A CA 1
ATOM 590 C C . ALA A 1 71 ? 3.843 -7.164 6.159 1.00 57.19 71 ALA A C 1
ATOM 592 O O . ALA A 1 71 ? 4.099 -7.905 5.217 1.00 57.19 71 ALA A O 1
ATOM 593 N N . SER A 1 72 ? 3.899 -5.835 6.038 1.00 52.69 72 SER A N 1
ATOM 594 C CA . SER A 1 72 ? 4.388 -5.142 4.845 1.00 52.69 72 SER A CA 1
ATOM 595 C C . SER A 1 72 ? 5.897 -5.303 4.674 1.00 52.69 72 SER A C 1
ATOM 597 O O . SER A 1 72 ? 6.347 -5.481 3.545 1.00 52.69 72 SER A O 1
ATOM 599 N N . ALA A 1 73 ? 6.650 -5.338 5.781 1.00 50.00 73 ALA A N 1
ATOM 600 C CA . ALA A 1 73 ? 8.061 -5.719 5.786 1.00 50.00 73 ALA A CA 1
ATOM 601 C C . ALA A 1 73 ? 8.249 -7.211 5.450 1.00 50.00 73 ALA A C 1
ATOM 603 O O . ALA A 1 73 ? 9.194 -7.573 4.762 1.00 50.00 73 ALA A O 1
ATOM 604 N N . ASN A 1 74 ? 7.304 -8.065 5.853 1.00 47.31 74 ASN A N 1
ATOM 605 C CA . ASN A 1 74 ? 7.278 -9.498 5.558 1.00 47.31 74 ASN A CA 1
ATOM 606 C C . ASN A 1 74 ? 6.534 -9.845 4.260 1.00 47.31 74 ASN A C 1
ATOM 608 O O . ASN A 1 74 ? 6.063 -10.973 4.128 1.00 47.31 74 ASN A O 1
ATOM 612 N N . ARG A 1 75 ? 6.399 -8.930 3.289 1.00 54.81 75 ARG A N 1
ATOM 613 C CA . ARG A 1 75 ? 6.013 -9.344 1.933 1.00 54.81 75 ARG A CA 1
ATOM 614 C C . ARG A 1 75 ? 7.243 -9.973 1.281 1.00 54.81 75 ARG A C 1
ATOM 616 O O . ARG A 1 75 ? 8.105 -9.221 0.831 1.00 54.81 75 ARG A O 1
ATOM 623 N N . PRO A 1 76 ? 7.336 -11.311 1.159 1.00 52.47 76 PRO A N 1
ATOM 624 C CA . PRO A 1 76 ? 8.514 -11.949 0.575 1.00 52.47 76 PRO A CA 1
ATOM 625 C C . PRO A 1 76 ? 8.769 -11.476 -0.862 1.00 52.47 76 PRO A C 1
ATOM 627 O O . PRO A 1 76 ? 9.912 -11.450 -1.296 1.00 52.47 76 PRO A O 1
ATOM 630 N N . GLN A 1 77 ? 7.732 -11.023 -1.584 1.00 55.06 77 GLN A N 1
ATOM 631 C CA . GLN A 1 77 ? 7.885 -10.421 -2.913 1.00 55.06 77 GLN A CA 1
ATOM 632 C C . GLN A 1 77 ? 8.547 -9.034 -2.933 1.00 55.06 77 GLN A C 1
ATOM 634 O O . GLN A 1 77 ? 8.904 -8.596 -4.015 1.00 55.06 77 GLN A O 1
ATOM 639 N N . LEU A 1 78 ? 8.688 -8.316 -1.812 1.00 59.06 78 LEU A N 1
ATOM 640 C CA . LEU A 1 78 ? 9.385 -7.018 -1.771 1.00 59.06 78 LEU A CA 1
ATOM 641 C C . LEU A 1 78 ? 10.856 -7.144 -1.357 1.00 59.06 78 LEU A C 1
ATOM 643 O O . LEU A 1 78 ? 11.621 -6.208 -1.577 1.00 59.06 78 LEU A O 1
ATOM 647 N N . ASP A 1 79 ? 11.247 -8.294 -0.804 1.00 70.00 79 ASP A N 1
ATOM 648 C CA . ASP A 1 79 ? 12.622 -8.579 -0.378 1.00 70.00 79 ASP A CA 1
ATOM 649 C C . ASP A 1 79 ? 13.443 -9.311 -1.458 1.00 70.00 79 ASP A C 1
ATOM 651 O O . ASP A 1 79 ? 14.577 -9.726 -1.220 1.00 70.00 79 ASP A O 1
ATOM 655 N N . ILE A 1 80 ? 12.874 -9.465 -2.660 1.00 83.62 80 ILE A N 1
ATOM 656 C CA . ILE A 1 80 ? 13.583 -9.986 -3.832 1.00 83.62 80 ILE A CA 1
ATOM 657 C C . ILE A 1 80 ? 14.404 -8.878 -4.511 1.00 83.62 80 ILE A C 1
ATOM 659 O O . ILE A 1 80 ? 13.960 -7.722 -4.556 1.00 83.62 80 ILE A O 1
ATOM 663 N N . PRO A 1 81 ? 15.565 -9.222 -5.093 1.00 91.19 81 PRO A N 1
ATOM 664 C CA . PRO A 1 81 ? 16.301 -8.321 -5.971 1.00 91.19 81 PRO A CA 1
ATOM 665 C C . PRO A 1 81 ? 15.455 -7.881 -7.173 1.00 91.19 81 PRO A C 1
ATOM 667 O O . PRO A 1 81 ? 14.660 -8.661 -7.709 1.00 91.19 81 PRO A O 1
ATOM 670 N N . PHE A 1 82 ? 15.652 -6.646 -7.633 1.00 92.69 82 PHE A N 1
ATOM 671 C CA . PHE A 1 82 ? 14.960 -6.087 -8.796 1.00 92.69 82 PHE A CA 1
ATOM 672 C C . PHE A 1 82 ? 15.163 -6.940 -10.052 1.00 92.69 82 PHE A C 1
ATOM 674 O O . PHE A 1 82 ? 14.208 -7.185 -10.787 1.00 92.69 82 PHE A O 1
ATOM 681 N N . SER A 1 83 ? 16.378 -7.454 -10.264 1.00 93.31 83 SER A N 1
ATOM 682 C CA . SER A 1 83 ? 16.699 -8.381 -11.361 1.00 93.31 83 SER A CA 1
ATOM 683 C C . SER A 1 83 ? 15.771 -9.599 -11.377 1.00 93.31 83 SER A C 1
ATOM 685 O O . SER A 1 83 ? 15.116 -9.872 -12.382 1.00 93.31 83 SER A O 1
ATOM 687 N N . LYS A 1 84 ? 15.630 -10.275 -10.230 1.00 91.50 84 LYS A N 1
ATOM 688 C CA . LYS A 1 84 ? 14.759 -11.445 -10.067 1.00 91.50 84 LYS A CA 1
ATOM 689 C C . LYS A 1 84 ? 13.299 -11.130 -10.347 1.00 91.50 84 LYS A C 1
ATOM 691 O O . LYS A 1 84 ? 12.635 -11.874 -11.061 1.00 91.50 84 LYS A O 1
ATOM 696 N N . PHE A 1 85 ? 12.801 -10.005 -9.843 1.00 91.81 85 PHE A N 1
ATOM 697 C CA . PHE A 1 85 ? 11.448 -9.561 -10.169 1.00 91.81 85 PHE A CA 1
ATOM 698 C C . PHE A 1 85 ? 11.253 -9.336 -11.674 1.00 91.81 85 PHE A C 1
ATOM 700 O O . PHE A 1 85 ? 10.243 -9.761 -12.245 1.00 91.81 85 PHE A O 1
ATOM 707 N N . MET A 1 86 ? 12.210 -8.670 -12.320 1.00 94.62 86 MET A N 1
ATOM 708 C CA . MET A 1 86 ? 12.134 -8.367 -13.744 1.00 94.62 86 MET A CA 1
ATOM 709 C C . MET A 1 86 ? 12.125 -9.639 -14.592 1.00 94.62 86 MET A C 1
ATOM 711 O O . MET A 1 86 ? 11.270 -9.772 -15.466 1.00 94.62 86 MET A O 1
ATOM 715 N N . GLU A 1 87 ? 13.026 -10.578 -14.317 1.00 92.88 87 GLU A N 1
ATOM 716 C CA . GLU A 1 87 ? 13.186 -11.818 -15.083 1.00 92.88 87 GLU A CA 1
ATOM 717 C C . GLU A 1 87 ? 12.056 -12.823 -14.843 1.00 92.88 87 GLU A C 1
ATOM 719 O O . GLU A 1 87 ? 11.500 -13.357 -15.805 1.00 92.88 87 GLU A O 1
ATOM 724 N N . ASP A 1 88 ? 11.683 -13.049 -13.582 1.00 89.62 88 ASP A N 1
ATOM 725 C CA . ASP A 1 88 ? 10.774 -14.137 -13.215 1.00 89.62 88 ASP A CA 1
ATOM 726 C C . ASP A 1 88 ? 9.295 -13.714 -13.278 1.00 89.62 88 ASP A C 1
ATOM 728 O O . ASP A 1 88 ? 8.412 -14.555 -13.465 1.00 89.62 88 ASP A O 1
ATOM 732 N N . VAL A 1 89 ? 9.000 -12.413 -13.139 1.00 89.31 89 VAL A N 1
ATOM 733 C CA . VAL A 1 89 ? 7.623 -11.904 -13.009 1.00 89.31 89 VAL A CA 1
ATOM 734 C C . VAL A 1 89 ? 7.268 -10.913 -14.113 1.00 89.31 89 VAL A C 1
ATOM 736 O O . VAL A 1 89 ? 6.362 -11.172 -14.911 1.00 89.31 89 VAL A O 1
ATOM 739 N N . TYR A 1 90 ? 7.953 -9.768 -14.169 1.00 92.94 90 TYR A N 1
ATOM 740 C CA . TYR A 1 90 ? 7.504 -8.643 -14.990 1.00 92.94 90 TYR A CA 1
ATOM 741 C C . TYR A 1 90 ? 7.691 -8.882 -16.490 1.00 92.94 90 TYR A C 1
ATOM 743 O O . TYR A 1 90 ? 6.727 -8.761 -17.245 1.00 92.94 90 TYR A O 1
ATOM 751 N N . LEU A 1 91 ? 8.893 -9.249 -16.944 1.00 95.56 91 LEU A N 1
ATOM 752 C CA . LEU A 1 91 ? 9.175 -9.451 -18.369 1.00 95.56 91 LEU A CA 1
ATOM 753 C C . LEU A 1 91 ? 8.338 -10.587 -18.985 1.00 95.56 91 LEU A C 1
ATOM 755 O O . LEU A 1 91 ? 7.805 -10.375 -20.080 1.00 95.56 91 LEU A O 1
ATOM 759 N N . PRO A 1 92 ? 8.143 -11.752 -18.328 1.00 95.19 92 PRO A N 1
ATOM 760 C CA . PRO A 1 92 ? 7.249 -12.794 -18.829 1.00 95.19 92 PRO A CA 1
ATOM 761 C C . PRO A 1 92 ? 5.792 -12.337 -18.935 1.00 95.19 92 PRO A C 1
ATOM 763 O O . PRO A 1 92 ? 5.118 -12.661 -19.915 1.00 95.19 92 PRO A O 1
ATOM 766 N N . TYR A 1 93 ? 5.298 -11.581 -17.948 1.00 94.62 93 TYR A N 1
ATOM 767 C CA . TYR A 1 93 ? 3.951 -11.012 -17.979 1.00 94.62 93 TYR A CA 1
ATOM 768 C C . TYR A 1 93 ? 3.802 -9.972 -19.098 1.00 94.62 93 TYR A C 1
ATOM 770 O O . TYR A 1 93 ? 2.865 -10.042 -19.896 1.00 94.62 93 TYR A O 1
ATOM 778 N N . TYR A 1 94 ? 4.750 -9.041 -19.205 1.00 95.44 94 TYR A N 1
ATOM 779 C CA . TYR A 1 94 ? 4.745 -7.993 -20.219 1.00 95.44 94 TYR A CA 1
ATOM 780 C C . TYR A 1 94 ? 4.764 -8.596 -21.629 1.00 95.44 94 TYR A C 1
ATOM 782 O O . TYR A 1 94 ? 3.899 -8.291 -22.445 1.00 95.44 94 TYR A O 1
ATOM 790 N N . LYS A 1 95 ? 5.644 -9.573 -21.882 1.00 95.19 95 LYS A N 1
ATOM 791 C CA . LYS A 1 95 ? 5.716 -10.297 -23.162 1.00 95.19 95 LYS A CA 1
ATOM 792 C C . LYS A 1 95 ? 4.397 -10.963 -23.571 1.00 95.19 95 LYS A C 1
ATOM 794 O O . LYS A 1 95 ? 4.114 -11.049 -24.760 1.00 95.19 95 LYS A O 1
ATOM 799 N N . LYS A 1 96 ? 3.601 -11.449 -22.610 1.00 94.56 96 LYS A N 1
ATOM 800 C CA . LYS A 1 96 ? 2.284 -12.061 -22.869 1.00 94.56 96 LYS A CA 1
ATOM 801 C C . LYS A 1 96 ? 1.182 -11.033 -23.133 1.00 94.56 96 LYS A C 1
ATOM 803 O O . LYS A 1 96 ? 0.172 -11.388 -23.730 1.00 94.56 96 LYS A O 1
ATOM 808 N N . THR A 1 97 ? 1.338 -9.805 -22.644 1.00 95.31 97 THR A N 1
ATOM 809 C CA . THR A 1 97 ? 0.280 -8.781 -22.662 1.00 95.31 97 THR A CA 1
ATOM 810 C C . THR A 1 97 ? 0.413 -7.781 -23.800 1.00 95.31 97 THR A C 1
ATOM 812 O O . THR A 1 97 ? -0.589 -7.179 -24.181 1.00 95.31 97 THR A O 1
ATOM 815 N N . VAL A 1 98 ? 1.609 -7.612 -24.367 1.00 95.56 98 VAL A N 1
ATOM 816 C CA . VAL A 1 98 ? 1.848 -6.682 -25.479 1.00 95.56 98 VAL A CA 1
ATOM 817 C C . VAL A 1 98 ? 2.159 -7.399 -26.788 1.00 95.56 98 VAL A C 1
ATOM 819 O O . VAL A 1 98 ? 2.478 -8.587 -26.821 1.00 95.56 98 VAL A O 1
ATOM 822 N N . GLN A 1 99 ? 2.083 -6.658 -27.894 1.00 96.94 99 GLN A N 1
ATOM 823 C CA . GLN A 1 99 ? 2.503 -7.166 -29.195 1.00 96.94 99 GLN A CA 1
ATOM 824 C C . GLN A 1 99 ? 4.019 -7.432 -29.223 1.00 96.94 99 GLN A C 1
ATOM 826 O O . GLN A 1 99 ? 4.783 -6.706 -28.578 1.00 96.94 99 GLN A O 1
ATOM 831 N N . PRO A 1 100 ? 4.491 -8.407 -30.023 1.00 95.75 100 PRO A N 1
ATOM 832 C CA . PRO A 1 100 ? 5.913 -8.739 -30.101 1.00 95.75 100 PRO A CA 1
ATOM 833 C C . PRO A 1 100 ? 6.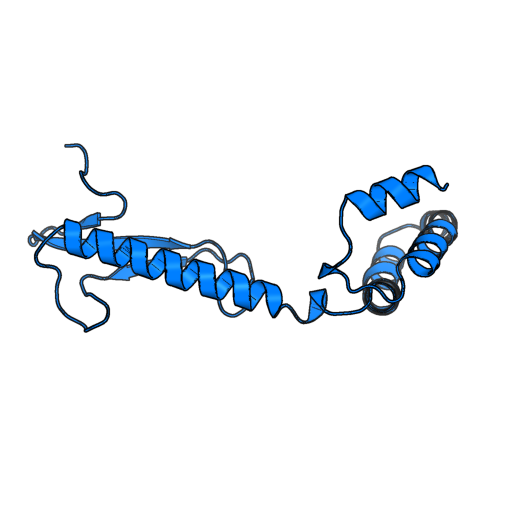816 -7.546 -30.438 1.00 95.75 100 PRO A C 1
ATOM 835 O O . PRO A 1 100 ? 7.876 -7.398 -29.837 1.00 95.75 100 PRO A O 1
ATOM 838 N N . VAL A 1 101 ? 6.380 -6.670 -31.351 1.00 96.06 101 VAL A N 1
ATOM 839 C CA . VAL A 1 101 ? 7.139 -5.470 -31.743 1.00 96.06 101 VAL A CA 1
ATOM 840 C C . VAL A 1 101 ? 7.270 -4.501 -30.567 1.00 96.06 101 VAL A C 1
ATOM 842 O O . VAL A 1 101 ? 8.367 -4.038 -30.276 1.00 96.06 101 VAL A O 1
ATOM 845 N N . THR A 1 102 ? 6.186 -4.262 -29.823 1.00 96.31 102 THR A N 1
ATOM 846 C CA . THR A 1 102 ? 6.202 -3.416 -28.619 1.00 96.31 102 THR A CA 1
ATOM 847 C C . THR A 1 102 ? 7.171 -3.953 -27.569 1.00 96.31 102 THR A C 1
ATOM 849 O O . THR A 1 102 ? 7.950 -3.191 -27.000 1.00 96.31 102 THR A O 1
ATOM 852 N N . TYR A 1 103 ? 7.168 -5.271 -27.349 1.00 96.50 103 TYR A N 1
ATOM 853 C CA . TYR A 1 103 ? 8.110 -5.910 -26.434 1.00 96.50 103 TYR A CA 1
ATOM 854 C C . TYR A 1 103 ? 9.562 -5.688 -26.874 1.00 96.50 103 TYR A C 1
ATOM 856 O O . TYR A 1 103 ? 10.393 -5.293 -26.062 1.00 96.50 103 TYR A O 1
ATOM 864 N N . GLN A 1 104 ? 9.862 -5.897 -28.160 1.00 95.19 104 GLN A N 1
ATOM 865 C CA . GLN A 1 104 ? 11.207 -5.713 -28.709 1.00 95.19 104 GLN A CA 1
ATOM 866 C C . GLN A 1 104 ? 11.705 -4.273 -28.570 1.00 95.19 104 GLN A C 1
ATOM 868 O O . GLN A 1 104 ? 12.865 -4.072 -28.222 1.00 95.19 104 GLN A O 1
ATOM 873 N N . THR A 1 105 ? 10.845 -3.279 -28.796 1.00 96.12 105 THR A N 1
ATOM 874 C CA . THR A 1 105 ? 11.217 -1.864 -28.656 1.00 96.12 105 THR A CA 1
ATOM 875 C C . THR A 1 105 ? 11.477 -1.470 -27.201 1.00 96.12 105 THR A C 1
ATOM 877 O O . THR A 1 105 ? 12.384 -0.687 -26.940 1.00 96.12 105 THR A O 1
ATOM 880 N N . ALA A 1 106 ? 10.715 -2.014 -26.247 1.00 93.88 106 ALA A N 1
ATOM 881 C CA . ALA A 1 106 ? 10.862 -1.685 -24.828 1.00 93.88 106 ALA A CA 1
ATOM 882 C C . ALA A 1 106 ? 11.995 -2.465 -24.130 1.00 93.88 106 ALA A C 1
ATOM 884 O O . ALA A 1 106 ? 12.567 -1.992 -23.149 1.00 93.88 106 ALA A O 1
ATOM 885 N N . TYR A 1 107 ? 12.347 -3.653 -24.633 1.00 94.00 107 TYR A N 1
ATOM 886 C CA . TYR A 1 107 ? 13.330 -4.542 -24.005 1.00 94.00 107 TYR A CA 1
ATOM 887 C C . TYR A 1 107 ? 14.702 -3.897 -23.720 1.00 94.00 107 TYR A C 1
ATOM 889 O O . TYR A 1 107 ? 15.203 -4.088 -22.610 1.00 94.00 107 TYR A O 1
ATOM 897 N N . PRO A 1 108 ? 15.302 -3.093 -24.626 1.00 94.44 108 PRO A N 1
ATOM 898 C CA . PRO A 1 108 ? 16.557 -2.398 -24.343 1.00 94.44 108 PRO A CA 1
ATOM 899 C C . PRO A 1 108 ? 16.486 -1.491 -23.110 1.00 94.44 108 PRO A C 1
ATOM 901 O O . PRO A 1 108 ? 17.411 -1.494 -22.307 1.00 94.44 108 PRO A O 1
ATOM 904 N N . GLN A 1 109 ? 15.373 -0.774 -22.913 1.00 92.25 109 GLN A N 1
ATOM 905 C CA . GLN A 1 109 ? 15.193 0.101 -21.749 1.00 92.25 109 GLN A CA 1
ATOM 906 C C . GLN A 1 109 ? 15.094 -0.708 -20.455 1.00 92.25 109 GLN A C 1
ATOM 908 O O . GLN A 1 109 ? 15.747 -0.383 -19.466 1.00 92.25 109 GLN A O 1
ATOM 913 N N . TYR A 1 110 ? 14.334 -1.808 -20.468 1.00 94.44 110 TYR A N 1
ATOM 914 C CA . TYR A 1 110 ? 14.271 -2.705 -19.314 1.00 94.44 110 TYR A CA 1
ATOM 915 C C . TYR A 1 110 ? 15.632 -3.306 -18.974 1.00 94.44 110 TYR A C 1
ATOM 917 O O . TYR A 1 110 ? 15.937 -3.468 -17.795 1.00 94.44 110 TYR A O 1
ATOM 925 N N . LYS A 1 111 ? 16.468 -3.590 -19.980 1.00 93.50 111 LYS A N 1
ATOM 926 C CA . LYS A 1 111 ? 17.839 -4.049 -19.758 1.00 93.50 111 LYS A CA 1
ATOM 927 C C . LYS A 1 111 ? 18.666 -2.996 -19.016 1.00 93.50 111 LYS A C 1
ATOM 929 O O . LYS A 1 111 ? 19.313 -3.342 -18.036 1.00 93.50 111 LYS A O 1
ATOM 934 N N . THR A 1 112 ? 18.568 -1.723 -19.403 1.00 93.38 112 THR A N 1
ATOM 935 C CA . THR A 1 112 ? 19.221 -0.619 -18.681 1.00 93.38 112 THR A CA 1
ATOM 936 C C . THR A 1 112 ? 18.739 -0.523 -17.231 1.00 93.38 112 THR A C 1
ATOM 938 O O . THR A 1 112 ? 19.548 -0.337 -16.327 1.00 93.38 112 THR A O 1
ATOM 941 N N . PHE A 1 113 ? 17.440 -0.707 -16.972 1.00 93.31 113 PHE A N 1
ATOM 942 C CA . PHE A 1 113 ? 16.929 -0.714 -15.594 1.00 93.31 113 PHE A CA 1
ATOM 943 C C . PHE A 1 113 ? 17.513 -1.870 -14.780 1.00 93.31 113 PHE A C 1
ATOM 945 O O . PHE A 1 113 ? 17.878 -1.681 -13.622 1.00 93.31 113 PHE A O 1
ATOM 952 N N . ILE A 1 114 ? 17.615 -3.062 -15.375 1.00 93.69 114 ILE A N 1
ATOM 953 C CA . ILE A 1 114 ? 18.225 -4.221 -14.718 1.00 93.69 114 ILE A CA 1
ATOM 954 C C . ILE A 1 114 ? 19.701 -3.932 -14.432 1.00 93.69 114 ILE A C 1
ATOM 956 O O . ILE A 1 114 ? 20.127 -4.134 -13.307 1.00 93.69 114 ILE A O 1
ATOM 960 N N . GLU A 1 115 ? 20.460 -3.393 -15.384 1.00 92.12 115 GLU A N 1
ATOM 961 C CA . GLU A 1 115 ? 21.883 -3.071 -15.192 1.00 92.12 115 GLU A CA 1
ATOM 962 C C . GLU A 1 115 ? 22.125 -2.083 -14.034 1.00 92.12 115 GLU A C 1
ATOM 964 O O . GLU A 1 115 ? 23.104 -2.229 -13.306 1.00 92.12 115 GLU A O 1
ATOM 969 N N . VAL A 1 116 ? 21.227 -1.116 -13.819 1.00 92.00 116 VAL A N 1
ATOM 970 C CA . VAL A 1 116 ? 21.375 -0.098 -12.760 1.00 92.00 116 VAL A CA 1
ATOM 971 C C . VAL A 1 116 ? 20.856 -0.568 -11.398 1.00 92.00 116 VAL A C 1
ATOM 973 O O . VAL A 1 116 ? 21.435 -0.226 -10.366 1.00 92.00 116 VAL A O 1
ATOM 976 N N . PHE A 1 117 ? 19.767 -1.341 -11.365 1.00 94.12 117 PHE A N 1
ATOM 977 C CA . PHE A 1 117 ? 19.068 -1.683 -10.121 1.00 94.12 117 PHE A CA 1
ATOM 978 C C . PHE A 1 117 ? 19.149 -3.170 -9.734 1.00 94.12 117 PHE A C 1
ATOM 980 O O . PHE A 1 117 ? 18.597 -3.528 -8.699 1.00 94.12 117 PHE A O 1
ATOM 987 N N . ALA A 1 118 ? 19.823 -4.032 -10.511 1.00 90.19 118 ALA A N 1
ATOM 988 C CA . ALA A 1 118 ? 19.789 -5.501 -10.401 1.00 90.19 118 ALA A CA 1
ATOM 989 C C . ALA A 1 118 ? 19.845 -6.057 -8.973 1.00 90.19 118 ALA A C 1
ATOM 991 O O . ALA A 1 118 ? 19.005 -6.893 -8.621 1.00 90.19 118 ALA A O 1
ATOM 992 N N . ASP A 1 119 ? 20.827 -5.611 -8.190 1.00 90.56 119 ASP A N 1
ATOM 993 C CA . ASP A 1 119 ? 21.132 -6.154 -6.862 1.00 90.56 119 ASP A CA 1
ATOM 994 C C . ASP A 1 119 ? 20.306 -5.512 -5.743 1.00 90.56 119 AS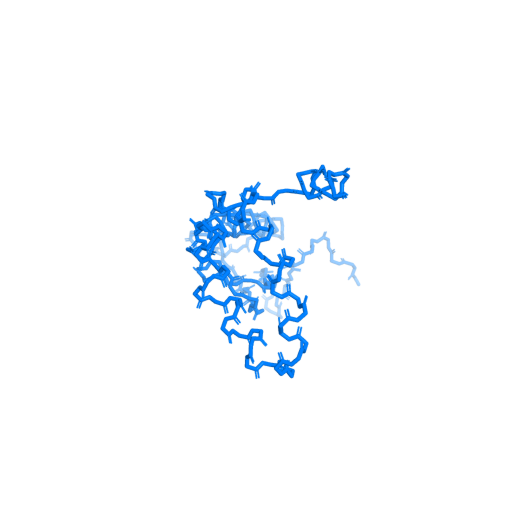P A C 1
ATOM 996 O O . ASP A 1 119 ? 20.245 -6.038 -4.631 1.00 90.56 119 ASP A O 1
ATOM 1000 N N . LYS A 1 120 ? 19.647 -4.382 -6.022 1.00 90.81 120 LYS A N 1
ATOM 1001 C CA . LYS A 1 120 ? 18.812 -3.702 -5.035 1.00 90.81 120 LYS A CA 1
ATOM 1002 C C . LYS A 1 120 ? 17.516 -4.454 -4.826 1.00 90.81 120 LYS A C 1
ATOM 1004 O O . LYS A 1 120 ? 16.879 -4.918 -5.776 1.00 90.81 120 LYS A O 1
ATOM 1009 N N . LYS A 1 121 ? 17.080 -4.520 -3.573 1.00 89.06 121 LYS A N 1
ATOM 1010 C CA . LYS A 1 121 ? 15.755 -5.042 -3.248 1.00 89.06 121 LYS A CA 1
ATOM 1011 C C . LYS A 1 121 ? 14.683 -4.079 -3.739 1.00 89.06 121 LYS A C 1
ATOM 1013 O O . LYS A 1 121 ? 14.858 -2.862 -3.686 1.00 89.06 121 LYS A O 1
ATOM 1018 N N . LEU A 1 122 ? 13.538 -4.614 -4.163 1.00 84.25 122 LEU A N 1
ATOM 1019 C CA . LEU A 1 122 ? 12.403 -3.784 -4.589 1.00 84.25 122 LEU A CA 1
ATOM 1020 C C . LEU A 1 122 ? 11.961 -2.781 -3.516 1.00 84.25 122 LEU A C 1
ATOM 1022 O O . LEU A 1 122 ? 11.538 -1.677 -3.849 1.00 84.25 122 LEU A O 1
ATOM 1026 N N . SER A 1 123 ? 12.056 -3.161 -2.241 1.00 80.69 123 SER A N 1
ATOM 1027 C CA . SER A 1 123 ? 11.739 -2.306 -1.092 1.00 80.69 123 SER A CA 1
ATOM 1028 C C . SER A 1 123 ? 12.714 -1.142 -0.880 1.00 80.69 123 SER A C 1
ATOM 1030 O O . SER A 1 123 ? 12.352 -0.171 -0.217 1.00 80.69 123 SER A O 1
ATOM 1032 N N . GLU A 1 124 ? 13.930 -1.223 -1.422 1.00 85.44 124 GLU A N 1
ATOM 1033 C CA . GLU A 1 124 ? 15.005 -0.248 -1.202 1.00 85.44 124 GLU A CA 1
ATOM 1034 C C . GLU A 1 124 ? 15.082 0.811 -2.310 1.00 85.44 124 GLU A C 1
ATOM 1036 O O . GLU A 1 124 ? 15.617 1.900 -2.084 1.00 85.44 124 GLU A O 1
ATOM 1041 N N . ILE A 1 125 ? 14.509 0.529 -3.487 1.00 88.44 125 ILE A N 1
ATOM 1042 C CA . ILE A 1 125 ? 14.438 1.487 -4.595 1.00 88.44 125 ILE A CA 1
ATOM 1043 C C . ILE A 1 125 ? 13.526 2.646 -4.192 1.00 88.44 125 ILE A C 1
ATOM 1045 O O . ILE A 1 125 ? 12.334 2.473 -3.927 1.00 88.44 125 ILE A O 1
ATOM 1049 N N . ASN A 1 126 ? 14.085 3.854 -4.174 1.00 86.94 126 ASN A N 1
ATOM 1050 C CA . ASN A 1 126 ? 13.370 5.060 -3.773 1.00 86.94 126 ASN A CA 1
ATOM 1051 C C . ASN A 1 126 ? 13.301 6.100 -4.901 1.00 86.94 126 ASN A C 1
ATOM 1053 O O . ASN A 1 126 ? 14.022 6.040 -5.893 1.00 86.94 126 ASN A O 1
ATOM 1057 N N . VAL A 1 127 ? 12.416 7.086 -4.730 1.00 89.38 127 VAL A N 1
ATOM 1058 C CA . VAL A 1 127 ? 12.121 8.107 -5.751 1.00 89.38 127 VAL A CA 1
ATOM 1059 C C . VAL A 1 127 ? 1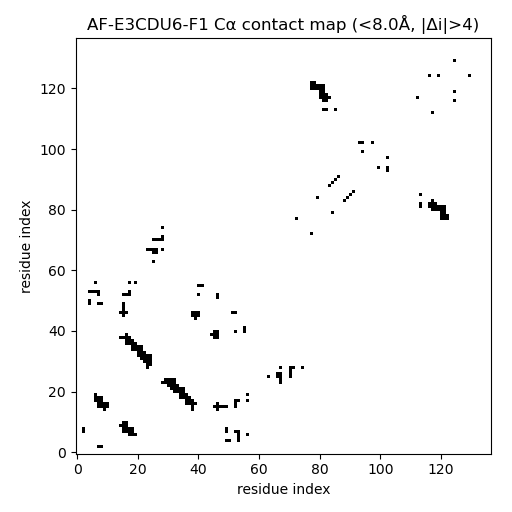3.363 8.898 -6.159 1.00 89.38 127 VAL A C 1
ATOM 1061 O O . VAL A 1 127 ? 13.515 9.220 -7.331 1.00 89.38 127 VAL A O 1
ATOM 1064 N N . ARG A 1 128 ? 14.258 9.199 -5.213 1.00 89.94 128 ARG A N 1
ATOM 1065 C CA . ARG A 1 128 ? 15.453 9.999 -5.493 1.00 89.94 128 ARG A CA 1
ATOM 1066 C C . ARG A 1 128 ? 16.388 9.273 -6.451 1.00 89.94 128 ARG A C 1
ATOM 1068 O O . ARG A 1 128 ? 16.847 9.870 -7.410 1.00 89.94 128 ARG A O 1
ATOM 1075 N N . GLU A 1 129 ? 16.591 7.980 -6.233 1.00 88.94 129 GLU A N 1
ATOM 1076 C CA . GLU A 1 129 ? 17.426 7.155 -7.107 1.00 88.94 129 GLU A CA 1
ATOM 1077 C C . GLU A 1 129 ? 16.829 7.010 -8.511 1.00 88.94 129 GLU A C 1
ATOM 1079 O O . GLU A 1 129 ? 17.562 7.006 -9.497 1.00 88.94 129 GLU A O 1
ATOM 1084 N N . CYS A 1 130 ? 15.499 6.940 -8.618 1.00 91.38 130 CYS A N 1
ATOM 1085 C CA . CYS A 1 130 ? 14.822 6.960 -9.912 1.00 91.38 130 CYS A CA 1
ATOM 1086 C C . CYS A 1 130 ? 15.020 8.295 -10.648 1.00 91.38 130 CYS A C 1
ATOM 1088 O O . CYS A 1 130 ? 15.203 8.295 -11.864 1.00 91.38 130 CYS A O 1
ATOM 1090 N N . GLU A 1 131 ? 14.988 9.426 -9.935 1.00 92.94 131 GLU A N 1
ATOM 1091 C CA . GLU A 1 131 ? 15.269 10.742 -10.522 1.00 92.94 131 GLU A CA 1
ATOM 1092 C C . GLU A 1 131 ? 16.737 10.882 -10.936 1.00 92.94 131 GLU A C 1
ATOM 1094 O O . GLU A 1 131 ? 17.008 11.364 -12.034 1.00 92.94 131 GLU A O 1
ATOM 1099 N N . ASP A 1 132 ? 17.674 10.409 -10.113 1.00 91.62 132 ASP A N 1
ATOM 1100 C CA . ASP A 1 132 ? 19.104 10.424 -10.438 1.00 91.62 132 ASP A CA 1
ATOM 1101 C C . ASP A 1 132 ? 19.385 9.590 -11.700 1.00 91.62 132 ASP A C 1
ATOM 1103 O O . ASP A 1 132 ? 20.073 10.053 -12.609 1.00 91.62 132 ASP A O 1
ATOM 1107 N N . PHE A 1 133 ? 18.776 8.405 -11.811 1.00 91.62 133 PHE A N 1
ATOM 1108 C CA . PHE A 1 133 ? 18.835 7.585 -13.024 1.00 91.62 133 PHE A CA 1
ATOM 1109 C C . PHE A 1 133 ? 18.215 8.292 -14.239 1.00 91.62 133 PHE A C 1
ATOM 1111 O O . PHE A 1 133 ? 18.764 8.246 -15.338 1.00 91.62 133 PHE A O 1
ATOM 1118 N N . ARG A 1 134 ? 17.083 8.984 -14.061 1.00 90.06 134 ARG A N 1
ATOM 1119 C CA . ARG A 1 134 ? 16.435 9.740 -15.144 1.00 90.06 134 ARG A CA 1
ATOM 1120 C C . ARG A 1 134 ? 17.326 10.863 -15.675 1.00 90.06 134 ARG A C 1
ATOM 1122 O O . ARG A 1 134 ? 17.253 11.168 -16.859 1.00 90.06 134 ARG A O 1
ATOM 1129 N N . LEU A 1 135 ? 18.127 11.484 -14.810 1.00 92.56 135 LEU A N 1
ATOM 1130 C CA . LEU A 1 135 ? 19.073 12.537 -15.181 1.00 92.56 135 LEU A CA 1
ATOM 1131 C C . LEU A 1 135 ? 20.371 12.002 -15.803 1.00 92.56 135 LEU A C 1
ATOM 1133 O O . LEU A 1 135 ? 21.102 12.789 -16.400 1.00 92.56 135 LEU A O 1
ATOM 1137 N N . SER A 1 136 ? 20.676 10.708 -15.662 1.00 83.81 136 SER A N 1
ATOM 1138 C CA . SER A 1 136 ? 21.883 10.095 -16.231 1.00 83.81 136 SER A CA 1
ATOM 1139 C C . SER A 1 136 ? 21.687 9.481 -17.624 1.00 83.81 136 SER A C 1
ATOM 1141 O O . SER A 1 136 ? 22.652 8.956 -18.179 1.00 83.81 136 SER A O 1
ATOM 1143 N N . LEU A 1 137 ? 20.456 9.491 -18.151 1.00 73.06 137 LEU A N 1
ATOM 1144 C CA . LEU A 1 137 ? 20.091 9.079 -19.516 1.00 73.06 137 LEU A CA 1
ATOM 1145 C C . LEU A 1 137 ? 20.278 10.224 -20.518 1.00 73.06 137 LEU A C 1
ATOM 1147 O O . LEU A 1 137 ? 20.724 9.923 -21.647 1.00 73.06 137 LEU A O 1
#

Mean predicted aligned error: 12.18 Å

Secondary structure (DSSP, 8-state):
---SSTTEEE-TTS-EEEEEEESS-TTT-----EEEEESB-TTSPBPSSHHHHHHHHHHHHHHHHHHHHHHHHT-GGGSSBHHHHIIIIIHHHHHHHS-HHHHHHHHHHHHHHHHHHTTSBTTT--HHHHHHHHHT-

InterPro d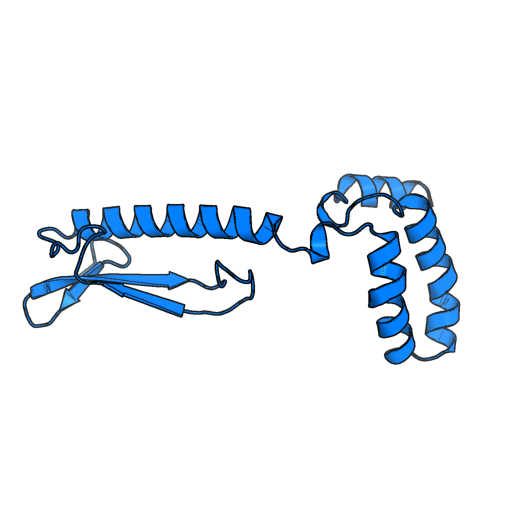omains:
  IPR004107 Integrase, SAM-like, N-terminal [PF14659] (83-134)
  IPR010998 Integrase/recombinase, N-terminal [G3DSA:1.10.150.130] (82-137)

Radius of gyration: 23.78 Å; Cα contacts (8 Å, |Δi|>4): 145; chains: 1; bounding box: 53×28×64 Å

Organism: NCBI:txid905067

Foldseek 3Di:
DDDPAPQWDADPVRQIKGKDWDQADLQQRHGHIDMDIDQAAPVRDGDPDSVVNRVRVVVVVVVSVVSNVVNVVVPVQQQDFPQCCVVVPVLVVVCVVDDPVVSVVCVVVVVVVCVQRGGPGNNRDDPVVVVVVVVVD